Protein AF-R1CDK2-F1 (afdb_monomer_lite)

Organism: NCBI:txid1304284

Radius of gyration: 12.0 Å; chains: 1; bounding box: 30×23×26 Å

InterPro domains:
  IPR036388 Winged helix-like DNA-binding domain superfamily [G3DSA:1.10.10.10] (16-63)

Sequence (64 aa):
MNDNLYFIKIKSKKGLKNISRRQINKMIELQKSGLSYDEIGKLYKVDGNTVYKTIKDYKEGKYE

Secondary structure (DSSP, 8-state):
------------SS--TT--HHHHHHHHHHHHTT--HHHHHHHHTS-HHHHHHHHHHHHTTTT-

Structure (mmCIF, N/CA/C/O backbone):
data_AF-R1CDK2-F1
#
_entry.id   AF-R1CDK2-F1
#
loop_
_atom_site.group_PDB
_atom_site.id
_atom_site.type_symbol
_atom_site.label_atom_id
_atom_site.label_alt_id
_atom_site.label_comp_id
_atom_site.label_asym_id
_atom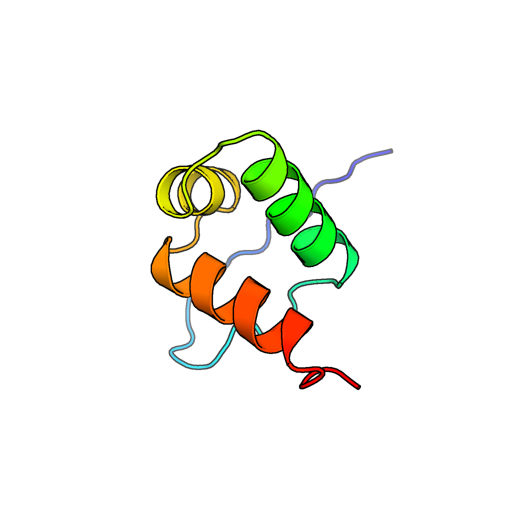_site.label_entity_id
_atom_site.label_seq_id
_atom_site.pdbx_PDB_ins_code
_atom_site.Cartn_x
_atom_site.Cartn_y
_atom_site.Cartn_z
_atom_site.occupancy
_atom_site.B_iso_or_equiv
_atom_site.auth_seq_id
_atom_site.auth_comp_id
_atom_site.auth_asym_id
_atom_site.auth_atom_id
_atom_site.pdbx_PDB_model_num
ATOM 1 N N . MET A 1 1 ? -14.334 8.521 -17.241 1.00 37.75 1 MET A N 1
ATOM 2 C CA . MET A 1 1 ? -13.392 8.212 -16.146 1.00 37.75 1 MET A CA 1
ATOM 3 C C . MET A 1 1 ? -13.529 6.729 -15.847 1.00 37.75 1 MET A C 1
ATOM 5 O O . MET A 1 1 ? -14.485 6.352 -15.196 1.00 37.75 1 MET A O 1
ATOM 9 N N . ASN A 1 2 ? -12.674 5.886 -16.422 1.00 38.22 2 ASN A N 1
ATOM 10 C CA . ASN A 1 2 ? -12.685 4.443 -16.171 1.00 38.22 2 ASN A CA 1
ATOM 11 C C . ASN A 1 2 ? -11.241 4.020 -15.904 1.00 38.22 2 ASN A C 1
ATOM 13 O O . ASN A 1 2 ? -10.516 3.634 -16.817 1.00 38.22 2 ASN A O 1
ATOM 17 N N . ASP A 1 3 ? -10.831 4.161 -14.644 1.00 43.84 3 ASP A N 1
ATOM 18 C CA . ASP A 1 3 ? -9.568 3.661 -14.098 1.00 43.84 3 ASP A CA 1
ATOM 19 C C . ASP A 1 3 ? -9.645 2.126 -14.019 1.00 43.84 3 ASP A C 1
ATOM 21 O O . ASP A 1 3 ? -9.832 1.519 -12.968 1.00 43.84 3 ASP A O 1
ATOM 25 N N . ASN A 1 4 ? -9.590 1.485 -15.184 1.00 46.22 4 ASN A N 1
ATOM 26 C CA . ASN A 1 4 ? -9.609 0.037 -15.331 1.00 46.22 4 ASN A CA 1
ATOM 27 C C . ASN A 1 4 ? -8.201 -0.438 -15.701 1.00 46.22 4 ASN A C 1
ATOM 29 O O . ASN A 1 4 ? -7.954 -0.927 -16.799 1.00 46.22 4 ASN A O 1
ATOM 33 N N . LEU A 1 5 ? -7.246 -0.234 -14.789 1.00 42.31 5 LEU A N 1
ATOM 34 C CA . LEU A 1 5 ? -5.876 -0.722 -14.952 1.00 42.31 5 LEU A CA 1
ATOM 35 C C . LEU A 1 5 ? -5.649 -1.990 -14.116 1.00 42.31 5 LEU A C 1
ATOM 37 O O . LEU A 1 5 ? -4.761 -2.066 -13.272 1.00 42.31 5 LEU A O 1
ATOM 41 N N . TYR A 1 6 ? -6.469 -3.010 -14.372 1.00 45.94 6 TYR A N 1
ATOM 42 C CA . TYR A 1 6 ? -6.205 -4.389 -13.969 1.00 45.94 6 TYR A CA 1
ATOM 43 C C . TYR A 1 6 ? -5.356 -5.079 -15.040 1.00 45.94 6 TYR A C 1
ATOM 45 O O . TYR A 1 6 ? -5.871 -5.826 -15.865 1.00 45.94 6 TYR A O 1
ATOM 53 N N . PHE A 1 7 ? -4.039 -4.885 -15.016 1.00 44.16 7 PHE A N 1
ATOM 54 C CA . PHE A 1 7 ? -3.140 -5.766 -15.765 1.00 44.16 7 PHE A CA 1
ATOM 55 C C . PHE A 1 7 ? -2.017 -6.271 -14.872 1.00 44.16 7 PHE A C 1
ATOM 57 O O . PHE A 1 7 ? -0.869 -5.855 -14.978 1.00 44.16 7 PHE A O 1
ATOM 64 N N . ILE A 1 8 ? -2.354 -7.245 -14.026 1.00 44.19 8 ILE A N 1
ATOM 65 C CA . ILE A 1 8 ? -1.363 -8.197 -13.522 1.00 44.19 8 ILE A CA 1
ATOM 66 C C . ILE A 1 8 ? -1.647 -9.542 -14.188 1.00 44.19 8 ILE A C 1
ATOM 68 O O . ILE A 1 8 ? -2.179 -10.477 -13.594 1.00 44.19 8 ILE A O 1
ATOM 72 N N . LYS A 1 9 ? -1.311 -9.623 -15.480 1.00 32.97 9 LYS A N 1
ATOM 73 C CA . LYS A 1 9 ? -1.096 -10.909 -16.141 1.00 32.97 9 LYS A CA 1
ATOM 74 C C . LYS A 1 9 ? 0.270 -11.394 -15.655 1.00 32.97 9 LYS A C 1
ATOM 76 O O . LYS A 1 9 ? 1.318 -10.924 -16.084 1.00 32.97 9 LYS A O 1
ATOM 81 N N . ILE A 1 10 ? 0.224 -12.247 -14.644 1.00 60.72 10 ILE A N 1
ATOM 82 C CA . ILE A 1 10 ? 1.371 -12.805 -13.933 1.00 60.72 10 ILE A CA 1
ATOM 83 C C . ILE A 1 10 ? 2.225 -13.612 -14.924 1.00 60.72 10 ILE A C 1
ATOM 85 O O . ILE A 1 10 ? 1.691 -14.513 -15.563 1.00 60.72 10 ILE A O 1
ATOM 89 N N . LYS A 1 11 ? 3.524 -13.293 -15.049 1.00 36.94 11 LYS A N 1
ATOM 90 C CA . LYS A 1 11 ? 4.658 -14.221 -15.287 1.00 36.94 11 LYS A CA 1
ATOM 91 C C . LYS A 1 11 ? 5.958 -13.423 -15.483 1.00 36.94 11 LYS A C 1
ATOM 93 O O . LYS A 1 11 ? 6.406 -13.227 -16.604 1.00 36.94 11 LYS A O 1
ATOM 98 N N . SER A 1 12 ? 6.607 -12.987 -14.401 1.00 39.03 12 SER A N 1
ATOM 99 C CA . SER A 1 12 ? 8.070 -12.836 -14.423 1.00 39.03 12 SER A CA 1
ATOM 100 C C . SER A 1 12 ? 8.655 -12.742 -13.017 1.00 39.03 12 SER A C 1
ATOM 102 O O . SER A 1 12 ? 8.273 -11.880 -12.233 1.00 39.03 12 SER A O 1
ATOM 104 N N . LYS A 1 13 ? 9.651 -13.586 -12.727 1.00 46.97 13 LYS A N 1
ATOM 105 C CA . LYS A 1 13 ? 10.533 -13.538 -11.542 1.00 46.97 13 LYS A CA 1
ATOM 106 C C . LYS A 1 13 ? 11.445 -12.288 -11.505 1.00 46.97 13 LYS A C 1
ATOM 108 O O . LYS A 1 13 ? 12.470 -12.293 -10.831 1.00 46.97 13 LYS A O 1
ATOM 113 N N . LYS A 1 14 ? 11.124 -11.213 -12.228 1.00 42.66 14 LYS A N 1
ATOM 114 C CA . LYS A 1 14 ? 11.941 -9.996 -12.316 1.00 42.66 14 LYS A CA 1
ATOM 115 C C . LYS A 1 14 ? 11.071 -8.754 -12.193 1.00 42.66 14 LYS A C 1
ATOM 117 O O . LYS A 1 14 ? 10.557 -8.284 -13.197 1.00 42.66 14 LYS A O 1
ATOM 122 N N . GLY A 1 15 ? 10.998 -8.241 -10.964 1.00 45.16 15 GLY A N 1
ATOM 123 C CA . GLY A 1 15 ? 10.744 -6.838 -10.642 1.00 45.16 15 GLY A CA 1
ATOM 124 C C . GLY A 1 15 ? 9.362 -6.301 -11.008 1.00 45.16 15 GLY A C 1
ATOM 125 O O . GLY A 1 15 ? 8.870 -6.452 -12.120 1.00 45.16 15 GLY A O 1
ATOM 126 N N . LEU A 1 16 ? 8.762 -5.570 -1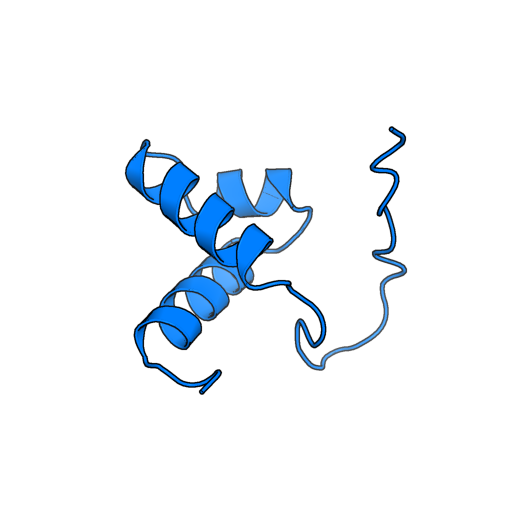0.077 1.00 54.66 16 LEU A N 1
ATOM 127 C CA . LEU A 1 16 ? 7.707 -4.603 -10.364 1.00 54.66 16 LEU A CA 1
ATOM 128 C C . LEU A 1 16 ? 8.256 -3.511 -11.299 1.00 54.66 16 LEU A C 1
ATOM 130 O O . LEU A 1 16 ? 8.572 -2.412 -10.865 1.00 54.66 16 LEU A O 1
ATOM 134 N N . LYS A 1 17 ? 8.431 -3.810 -12.589 1.00 52.50 17 LYS A N 1
ATOM 135 C CA . LYS A 1 17 ? 9.071 -2.891 -13.542 1.00 52.50 17 LYS A CA 1
ATOM 136 C C . LYS A 1 17 ? 8.166 -1.712 -13.937 1.00 52.50 17 LYS A C 1
ATOM 138 O O . LYS A 1 17 ? 8.615 -0.841 -14.661 1.00 52.50 17 LYS A O 1
ATOM 143 N N . ASN A 1 18 ? 6.916 -1.679 -13.463 1.00 57.44 18 ASN A N 1
ATOM 144 C CA . ASN A 1 18 ? 5.918 -0.661 -13.806 1.00 57.44 18 ASN A CA 1
ATOM 145 C C . ASN A 1 18 ? 4.989 -0.313 -12.625 1.00 57.44 18 ASN A C 1
ATOM 147 O O . ASN A 1 18 ? 3.779 -0.195 -12.805 1.00 57.44 18 ASN A O 1
ATOM 151 N N . ILE A 1 19 ? 5.515 -0.174 -11.404 1.00 68.75 19 ILE A N 1
ATOM 152 C CA . ILE A 1 19 ? 4.761 0.534 -10.359 1.00 68.75 19 ILE A CA 1
ATOM 153 C C . ILE A 1 19 ? 4.963 2.037 -10.568 1.00 68.75 19 ILE A C 1
ATOM 155 O O . ILE A 1 19 ? 6.089 2.529 -10.601 1.00 68.75 19 ILE A O 1
ATOM 159 N N . SER A 1 20 ? 3.864 2.775 -10.730 1.00 76.44 20 SER A N 1
ATOM 160 C CA . SER A 1 20 ? 3.923 4.232 -10.867 1.00 76.44 20 SER A CA 1
ATOM 161 C C . SER A 1 20 ? 4.282 4.881 -9.529 1.00 76.44 20 SER A C 1
ATOM 163 O O . SER A 1 20 ? 3.792 4.448 -8.483 1.00 76.44 20 SER A O 1
ATOM 165 N N . ARG A 1 21 ? 5.041 5.989 -9.550 1.00 77.31 21 ARG A N 1
ATOM 166 C CA . ARG A 1 21 ? 5.329 6.806 -8.350 1.00 77.31 21 ARG A CA 1
ATOM 167 C C . ARG A 1 21 ? 4.055 7.157 -7.571 1.00 77.31 21 ARG A C 1
ATOM 169 O O . ARG A 1 21 ? 4.059 7.180 -6.345 1.00 77.31 21 ARG A O 1
ATOM 176 N N . ARG A 1 22 ? 2.930 7.346 -8.274 1.00 79.50 22 ARG A N 1
ATOM 177 C CA . ARG A 1 22 ? 1.621 7.623 -7.664 1.00 79.50 22 ARG A CA 1
ATOM 178 C C . ARG A 1 22 ? 1.096 6.451 -6.827 1.00 79.50 22 ARG A C 1
ATOM 180 O O . ARG A 1 22 ? 0.508 6.677 -5.775 1.00 79.50 22 ARG A O 1
ATOM 187 N N . GLN A 1 23 ? 1.333 5.212 -7.261 1.00 82.38 23 GLN A N 1
ATOM 188 C CA . GLN A 1 23 ? 0.975 4.019 -6.490 1.00 82.38 23 GLN A CA 1
ATOM 189 C C . GLN A 1 23 ? 1.892 3.844 -5.279 1.00 82.38 23 GLN A C 1
ATOM 191 O O . GLN A 1 23 ? 1.393 3.539 -4.201 1.00 82.38 23 GLN A O 1
ATOM 196 N N . ILE A 1 24 ? 3.198 4.105 -5.421 1.00 83.38 24 ILE A N 1
ATOM 197 C CA . ILE A 1 24 ? 4.137 4.053 -4.287 1.00 83.38 24 ILE A CA 1
ATOM 198 C C . ILE A 1 24 ? 3.741 5.072 -3.219 1.00 83.38 24 ILE A C 1
ATOM 200 O O . ILE A 1 24 ? 3.633 4.715 -2.049 1.00 83.38 24 ILE A O 1
ATOM 204 N N . ASN A 1 25 ? 3.452 6.315 -3.615 1.00 86.88 25 ASN A N 1
ATOM 205 C CA . ASN A 1 25 ? 2.986 7.341 -2.680 1.00 86.88 25 ASN A CA 1
ATOM 206 C C . ASN A 1 25 ? 1.719 6.893 -1.947 1.00 86.88 25 ASN A C 1
ATOM 208 O O . ASN A 1 25 ? 1.661 6.992 -0.727 1.00 86.88 25 ASN A O 1
ATOM 212 N N . LYS A 1 26 ? 0.761 6.290 -2.657 1.00 89.06 26 LYS A N 1
ATOM 213 C CA . LYS A 1 26 ? -0.460 5.772 -2.038 1.00 89.06 26 LYS A CA 1
ATOM 214 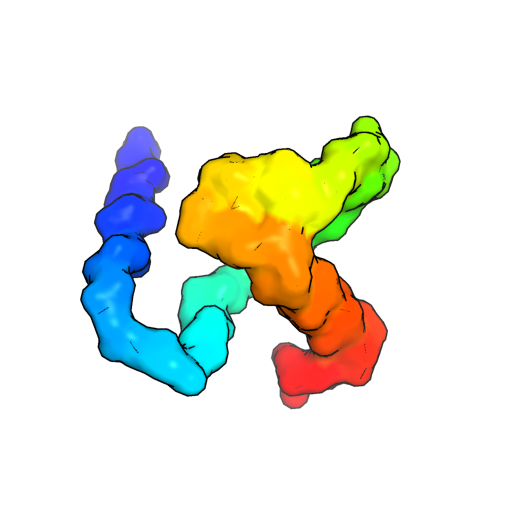C C . LYS A 1 26 ? -0.187 4.620 -1.059 1.00 89.06 26 LYS A C 1
ATOM 216 O O . LYS A 1 26 ? -0.824 4.547 -0.015 1.00 89.06 26 LYS A O 1
ATOM 221 N N . MET A 1 27 ? 0.777 3.741 -1.347 1.00 87.94 27 MET A N 1
ATOM 222 C CA . MET A 1 27 ? 1.227 2.708 -0.399 1.00 87.94 27 MET A CA 1
ATOM 223 C C . MET A 1 27 ? 1.867 3.324 0.856 1.00 87.94 27 MET A C 1
ATOM 225 O O . MET A 1 27 ? 1.618 2.849 1.960 1.00 87.94 27 MET A O 1
ATOM 229 N N . ILE A 1 28 ? 2.651 4.397 0.703 1.00 88.81 28 ILE A N 1
ATOM 230 C CA . ILE A 1 28 ? 3.249 5.139 1.824 1.00 88.81 28 ILE A CA 1
ATOM 231 C C . ILE A 1 28 ? 2.166 5.822 2.669 1.00 88.81 28 ILE A C 1
ATOM 233 O O . ILE A 1 28 ? 2.257 5.813 3.894 1.00 88.81 28 ILE A O 1
ATOM 237 N N . GLU A 1 29 ? 1.136 6.397 2.048 1.00 91.62 29 GLU A N 1
ATOM 238 C CA . GLU A 1 29 ? 0.002 6.992 2.764 1.00 91.62 29 GLU A CA 1
ATOM 239 C C . GLU A 1 29 ? -0.765 5.944 3.575 1.00 91.62 29 GLU A C 1
ATOM 241 O O . GLU A 1 29 ? -0.990 6.147 4.763 1.00 91.62 29 GLU A O 1
ATOM 246 N N . LEU A 1 30 ? -1.075 4.788 2.979 1.00 90.12 30 LEU A N 1
ATOM 247 C CA . LEU A 1 30 ? -1.742 3.685 3.682 1.00 90.12 30 LEU A CA 1
ATOM 248 C C . LEU A 1 30 ? -0.904 3.163 4.856 1.00 90.12 30 LEU A C 1
ATOM 250 O O . LEU A 1 30 ? -1.441 2.908 5.932 1.00 90.12 30 LEU A O 1
ATOM 254 N N . GLN A 1 31 ? 0.416 3.063 4.677 1.00 90.00 31 GLN A N 1
ATOM 255 C CA . GLN A 1 31 ? 1.335 2.717 5.760 1.00 90.00 31 GLN A CA 1
ATOM 256 C C . GLN A 1 31 ? 1.281 3.755 6.893 1.00 90.00 31 GLN A C 1
ATOM 258 O O . GLN A 1 31 ? 1.223 3.389 8.065 1.00 90.00 31 GLN A O 1
ATOM 263 N N . LYS A 1 32 ? 1.273 5.054 6.563 1.00 89.50 32 LYS A N 1
ATOM 264 C CA . LYS A 1 32 ? 1.147 6.140 7.549 1.00 89.50 32 LYS A CA 1
ATOM 265 C C . LYS A 1 32 ? -0.204 6.131 8.266 1.00 89.50 32 LYS A C 1
ATOM 267 O O . LYS A 1 32 ? -0.256 6.512 9.429 1.00 89.50 32 LYS A O 1
ATOM 272 N N . SER A 1 33 ? -1.267 5.667 7.609 1.00 91.19 33 SER A N 1
ATOM 273 C CA . SER A 1 33 ? -2.581 5.445 8.225 1.00 91.19 33 SER A CA 1
ATOM 274 C C . SER A 1 33 ? -2.630 4.231 9.162 1.00 91.19 33 SER A C 1
ATOM 276 O O . SER A 1 33 ? -3.668 3.988 9.768 1.00 91.19 33 SER A O 1
ATOM 278 N N . GLY A 1 34 ? -1.534 3.477 9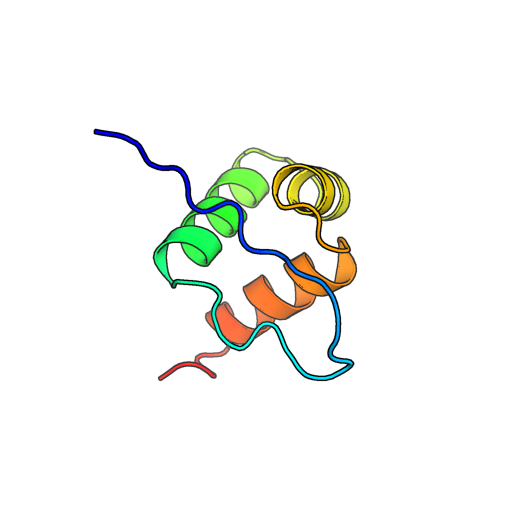.303 1.00 93.25 34 GLY A N 1
ATOM 279 C CA . GLY A 1 34 ? -1.428 2.346 10.226 1.00 93.25 34 GLY A CA 1
ATOM 280 C C . GLY A 1 34 ? -1.703 0.978 9.600 1.00 93.25 34 GLY A C 1
ATOM 281 O O . GLY A 1 34 ? -1.703 -0.015 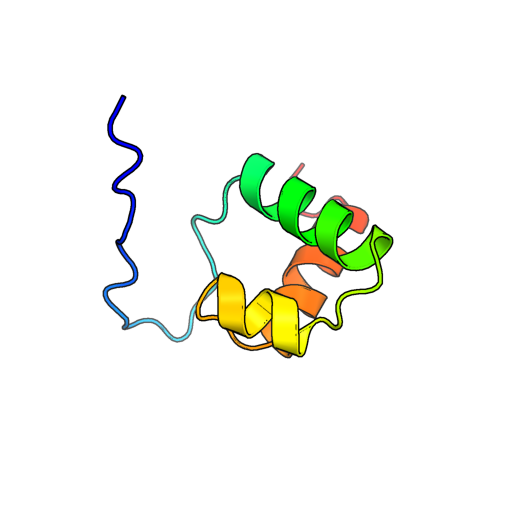10.324 1.00 93.25 34 GLY A O 1
ATOM 282 N N . LEU A 1 35 ? -1.904 0.887 8.279 1.00 91.62 35 LEU A N 1
ATOM 283 C CA . LEU A 1 35 ? -2.047 -0.413 7.622 1.00 91.62 35 LEU A CA 1
ATOM 284 C C . LEU A 1 35 ? -0.704 -1.149 7.588 1.00 91.62 35 LEU A C 1
ATOM 286 O O . LEU A 1 35 ? 0.350 -0.575 7.295 1.00 91.62 35 LEU A O 1
ATOM 290 N N . SER A 1 36 ? -0.758 -2.459 7.819 1.00 91.38 36 SER A N 1
ATOM 291 C CA . SER A 1 36 ? 0.409 -3.331 7.679 1.00 91.38 36 SER A CA 1
ATOM 292 C C . SER A 1 36 ? 0.757 -3.572 6.210 1.00 91.38 36 SER A C 1
ATOM 294 O O . SER A 1 36 ? -0.112 -3.582 5.340 1.00 91.38 36 SER A O 1
ATOM 296 N N . TYR A 1 37 ? 2.032 -3.845 5.923 1.00 89.50 37 TYR A N 1
ATOM 297 C CA . TYR A 1 37 ? 2.490 -4.124 4.555 1.00 89.50 37 TYR A CA 1
ATOM 298 C C . TYR A 1 37 ? 1.773 -5.312 3.905 1.00 89.50 37 TYR A C 1
ATOM 300 O O . TYR A 1 37 ? 1.587 -5.305 2.694 1.00 89.50 37 TYR A O 1
ATOM 308 N N . ASP A 1 38 ? 1.352 -6.306 4.692 1.00 89.62 38 ASP A N 1
ATOM 309 C CA . ASP A 1 38 ? 0.551 -7.439 4.215 1.00 89.62 38 ASP A CA 1
ATOM 310 C C . ASP A 1 38 ? -0.841 -7.000 3.733 1.00 89.62 38 ASP A C 1
ATOM 312 O O . ASP A 1 38 ? -1.281 -7.388 2.654 1.00 89.62 38 ASP A O 1
ATOM 316 N N . GLU A 1 39 ? -1.504 -6.112 4.477 1.00 88.75 39 GLU A N 1
ATOM 317 C CA . GLU A 1 39 ? -2.811 -5.568 4.093 1.00 88.75 39 GLU A CA 1
ATOM 318 C C . GLU A 1 39 ? -2.711 -4.687 2.852 1.00 88.75 39 GLU A C 1
ATOM 320 O O . GLU A 1 39 ? -3.502 -4.816 1.916 1.00 88.75 39 GLU A O 1
ATOM 325 N N . ILE A 1 40 ? -1.680 -3.843 2.795 1.00 89.56 40 ILE A N 1
ATOM 326 C CA . ILE A 1 40 ? -1.366 -3.059 1.600 1.00 89.56 40 ILE A CA 1
ATOM 327 C C . ILE A 1 40 ? -1.067 -4.012 0.435 1.00 89.56 40 ILE A C 1
ATOM 329 O O . ILE A 1 40 ? -1.567 -3.817 -0.667 1.00 89.56 40 ILE A O 1
ATOM 333 N N . GLY A 1 41 ? -0.323 -5.091 0.667 1.00 86.94 41 GLY A N 1
ATOM 334 C CA . GLY A 1 41 ? -0.050 -6.115 -0.336 1.00 86.94 41 GLY A CA 1
ATOM 335 C C . GLY A 1 41 ? -1.331 -6.722 -0.901 1.00 86.94 41 GLY A C 1
ATOM 336 O O . GLY A 1 41 ? -1.525 -6.728 -2.117 1.00 86.94 41 GLY A O 1
ATOM 337 N N . LYS A 1 42 ? -2.263 -7.121 -0.031 1.00 87.00 42 LYS A N 1
ATOM 338 C CA . LYS A 1 42 ? -3.578 -7.650 -0.419 1.00 87.00 42 LYS A CA 1
ATOM 339 C C . LYS A 1 42 ? -4.370 -6.667 -1.283 1.00 87.00 42 LYS A C 1
ATOM 341 O O . LYS A 1 42 ? -4.904 -7.080 -2.313 1.00 87.00 42 LYS A O 1
ATOM 346 N N . LEU A 1 43 ? -4.387 -5.376 -0.935 1.00 84.88 43 LEU A N 1
ATOM 347 C CA . LEU A 1 43 ? -5.071 -4.332 -1.717 1.00 84.88 43 LEU A CA 1
ATOM 348 C C . LEU A 1 43 ? -4.524 -4.210 -3.145 1.00 84.88 43 LEU A C 1
ATOM 350 O O . LEU A 1 43 ? -5.283 -3.996 -4.088 1.00 84.88 43 LEU A O 1
ATOM 354 N N . TYR A 1 44 ? -3.212 -4.377 -3.310 1.00 82.62 44 TYR A N 1
ATOM 355 C CA . TYR A 1 44 ? -2.536 -4.277 -4.605 1.00 82.62 44 TYR A CA 1
ATOM 356 C C . TYR A 1 44 ? -2.253 -5.645 -5.250 1.00 82.62 44 TYR A C 1
ATOM 358 O O . TYR A 1 44 ? -1.615 -5.700 -6.300 1.00 82.62 44 TYR A O 1
ATOM 366 N N . LYS A 1 45 ? -2.749 -6.743 -4.659 1.00 81.81 45 LYS A N 1
ATOM 367 C CA . LYS A 1 45 ? -2.492 -8.137 -5.070 1.00 81.81 45 LYS A CA 1
ATOM 368 C C . LYS A 1 45 ? -1.000 -8.459 -5.232 1.00 81.81 45 LYS A C 1
ATOM 370 O O . LYS A 1 45 ? -0.596 -9.153 -6.165 1.00 81.81 45 LYS A O 1
ATOM 375 N N . VAL A 1 46 ? -0.183 -7.949 -4.318 1.00 82.88 46 VAL A N 1
ATOM 376 C CA . VAL A 1 46 ? 1.258 -8.203 -4.231 1.00 82.88 46 VAL A CA 1
ATOM 377 C C . VAL A 1 46 ? 1.619 -8.713 -2.841 1.00 82.88 46 VAL A C 1
ATOM 379 O O . VAL A 1 46 ? 0.872 -8.547 -1.883 1.00 82.88 46 VAL A O 1
ATOM 382 N N . ASP A 1 47 ? 2.784 -9.336 -2.729 1.00 86.31 47 ASP A N 1
ATOM 383 C CA . ASP A 1 47 ? 3.282 -9.809 -1.442 1.00 86.31 47 ASP A CA 1
ATOM 384 C C . ASP A 1 47 ? 3.673 -8.631 -0.526 1.00 86.31 47 ASP A C 1
ATOM 386 O O . ASP A 1 47 ? 4.232 -7.634 -0.994 1.00 86.31 47 ASP A O 1
ATOM 390 N N . GLY A 1 48 ? 3.428 -8.738 0.782 1.00 84.56 48 GLY A N 1
ATOM 391 C CA . GLY A 1 48 ? 3.786 -7.686 1.739 1.00 84.56 48 GLY A CA 1
ATOM 392 C C . GLY A 1 48 ? 5.289 -7.374 1.764 1.00 84.56 48 GLY A C 1
ATOM 393 O O . GLY A 1 48 ? 5.681 -6.211 1.881 1.00 84.56 48 GLY A O 1
ATOM 394 N N . ASN A 1 49 ? 6.148 -8.373 1.540 1.00 88.00 49 ASN A N 1
ATOM 395 C CA . ASN A 1 49 ? 7.591 -8.173 1.386 1.00 88.00 49 ASN A CA 1
ATOM 396 C C . ASN A 1 49 ? 7.914 -7.359 0.127 1.00 88.00 49 ASN A C 1
ATOM 398 O O . ASN A 1 49 ? 8.851 -6.560 0.101 1.00 88.00 49 ASN A O 1
ATOM 402 N N . THR A 1 50 ? 7.113 -7.535 -0.924 1.00 85.56 50 THR A N 1
ATOM 403 C CA . THR A 1 50 ? 7.231 -6.743 -2.147 1.00 85.56 50 THR A CA 1
ATOM 404 C C . THR A 1 50 ? 6.893 -5.277 -1.867 1.00 85.56 50 THR A C 1
ATOM 406 O O . THR A 1 50 ? 7.681 -4.408 -2.231 1.00 85.56 50 THR A O 1
ATOM 409 N N . VAL A 1 51 ? 5.801 -4.998 -1.145 1.00 86.94 51 VAL A N 1
ATOM 410 C CA . VAL A 1 51 ? 5.432 -3.632 -0.720 1.00 86.94 51 VAL A CA 1
ATOM 411 C C . VAL A 1 51 ? 6.539 -2.997 0.118 1.00 86.94 51 VAL A C 1
ATOM 413 O O . VAL A 1 51 ? 6.950 -1.869 -0.156 1.00 86.94 51 VAL A O 1
ATOM 416 N N . TYR A 1 52 ? 7.063 -3.729 1.104 1.00 89.31 52 TYR A N 1
ATOM 417 C CA . TYR A 1 52 ? 8.158 -3.259 1.949 1.00 89.31 52 TYR A CA 1
ATOM 418 C C . TYR A 1 52 ? 9.388 -2.874 1.120 1.00 89.31 52 TYR A C 1
ATOM 420 O O . TYR A 1 52 ? 9.905 -1.763 1.263 1.00 89.31 52 TYR A O 1
ATOM 428 N N . LYS A 1 53 ? 9.833 -3.760 0.216 1.00 86.69 53 LYS A N 1
ATOM 429 C CA . LYS A 1 53 ? 10.975 -3.479 -0.662 1.00 86.69 53 LYS A CA 1
ATOM 430 C C . LYS A 1 53 ? 10.707 -2.267 -1.543 1.00 86.69 53 LYS A C 1
ATOM 432 O O . LYS A 1 53 ? 11.576 -1.414 -1.626 1.00 86.69 53 LYS A O 1
ATOM 437 N N . THR A 1 54 ? 9.523 -2.144 -2.139 1.00 84.44 54 THR A N 1
ATOM 438 C CA . THR A 1 54 ? 9.165 -0.995 -2.985 1.00 84.44 54 THR A CA 1
ATOM 439 C C . THR A 1 54 ? 9.194 0.326 -2.218 1.00 84.44 54 THR A C 1
ATOM 441 O O . THR A 1 54 ? 9.791 1.288 -2.694 1.00 84.44 54 THR A O 1
ATOM 444 N N . ILE A 1 55 ? 8.603 0.384 -1.021 1.00 85.38 55 ILE A N 1
ATOM 445 C CA . ILE A 1 55 ? 8.611 1.598 -0.189 1.00 85.38 55 ILE A CA 1
ATOM 446 C C . ILE A 1 55 ? 10.039 1.951 0.244 1.00 85.38 55 ILE A C 1
ATOM 448 O O . ILE A 1 55 ? 10.419 3.122 0.212 1.00 85.38 55 ILE A O 1
ATOM 452 N N . LYS A 1 56 ? 10.834 0.952 0.646 1.00 86.38 56 LYS A N 1
ATOM 453 C CA . LYS A 1 56 ? 12.229 1.153 1.055 1.00 86.38 56 LYS A CA 1
ATOM 454 C C . LYS A 1 56 ? 13.077 1.694 -0.096 1.00 8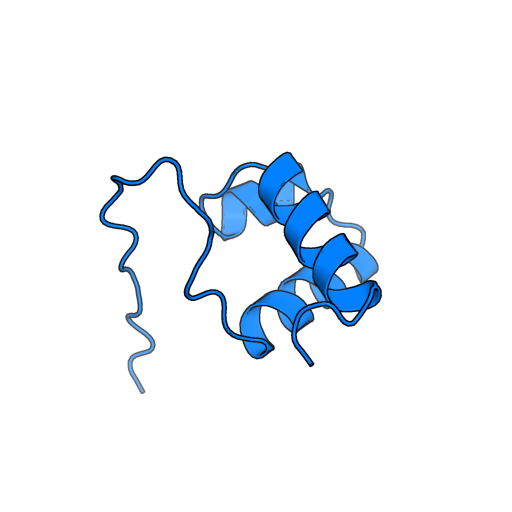6.38 56 LYS A C 1
ATOM 456 O O . LYS A 1 56 ? 13.750 2.700 0.072 1.00 86.38 56 LYS A O 1
ATOM 461 N N . ASP A 1 57 ? 12.999 1.059 -1.258 1.00 82.94 57 ASP A N 1
ATOM 462 C CA . ASP A 1 57 ? 13.783 1.396 -2.449 1.00 82.94 57 ASP A CA 1
ATOM 463 C C . ASP A 1 57 ? 13.439 2.804 -2.978 1.00 82.94 57 ASP A C 1
ATOM 465 O O . ASP A 1 57 ? 14.323 3.551 -3.390 1.00 82.94 57 ASP A O 1
ATOM 469 N N . TYR A 1 58 ? 12.169 3.214 -2.858 1.00 82.56 58 TYR A N 1
ATOM 470 C CA . TYR A 1 58 ? 11.723 4.578 -3.157 1.00 82.56 58 TYR A CA 1
ATOM 471 C C . TYR A 1 58 ? 12.260 5.624 -2.170 1.00 82.56 58 TYR A C 1
ATOM 473 O O . TYR A 1 58 ? 12.653 6.707 -2.590 1.00 82.56 58 TYR A O 1
ATOM 481 N N . LYS A 1 59 ? 12.316 5.311 -0.867 1.00 77.94 59 LYS A N 1
ATOM 482 C CA . LYS A 1 59 ? 12.923 6.204 0.141 1.00 77.94 59 LYS A CA 1
ATOM 483 C C . LYS A 1 59 ? 14.441 6.327 -0.008 1.00 77.94 59 LYS A C 1
ATOM 485 O O . LYS A 1 59 ? 14.988 7.357 0.360 1.00 77.94 59 LYS A O 1
ATOM 490 N N . GLU A 1 60 ? 15.104 5.294 -0.524 1.00 80.50 60 GLU A N 1
ATOM 491 C CA . GLU A 1 60 ? 16.550 5.285 -0.784 1.00 80.50 60 GLU A CA 1
ATOM 492 C C . GLU A 1 60 ? 16.949 6.001 -2.091 1.00 80.50 60 GLU A C 1
ATOM 494 O O . GLU A 1 60 ? 18.129 6.010 -2.423 1.00 80.50 60 GLU A O 1
ATOM 499 N N . GLY A 1 61 ? 16.007 6.584 -2.846 1.00 67.44 61 GLY A N 1
ATOM 500 C CA . GLY A 1 61 ? 16.322 7.354 -4.060 1.00 67.44 61 GLY A CA 1
ATOM 501 C C . GLY A 1 61 ? 16.724 6.506 -5.274 1.00 67.44 61 GLY A C 1
ATOM 502 O O . GLY A 1 61 ? 17.201 7.027 -6.272 1.00 67.44 61 GLY A O 1
ATOM 503 N N . LYS A 1 62 ? 16.501 5.185 -5.258 1.00 56.94 62 LYS A N 1
ATOM 504 C CA . LYS A 1 62 ? 16.914 4.284 -6.358 1.00 56.94 62 LYS A CA 1
ATOM 505 C C . LYS A 1 62 ? 16.112 4.415 -7.662 1.00 56.94 62 LYS A C 1
ATOM 507 O O . LYS A 1 62 ? 16.397 3.700 -8.620 1.00 56.94 62 LYS A O 1
ATOM 512 N N . TYR A 1 63 ? 15.116 5.300 -7.703 1.00 54.22 63 TYR A N 1
ATOM 513 C CA . TYR A 1 63 ? 14.315 5.615 -8.897 1.00 54.22 63 TYR A CA 1
ATOM 514 C C . TYR A 1 63 ? 14.510 7.068 -9.379 1.00 54.22 63 TYR A C 1
ATOM 516 O O . TYR A 1 63 ? 13.611 7.615 -10.040 1.00 54.22 63 TYR A O 1
ATOM 524 N N . GLU A 1 64 ? 15.632 7.690 -9.001 1.00 47.69 64 GLU A N 1
ATOM 525 C CA . GLU A 1 64 ? 16.152 8.936 -9.586 1.00 47.69 64 GLU A CA 1
ATOM 526 C C . GLU A 1 64 ? 16.943 8.675 -10.873 1.00 47.69 64 GLU A C 1
ATOM 528 O O . GLU A 1 64 ? 17.697 7.675 -10.927 1.00 47.69 64 GLU A O 1
#

pLDDT: mean 72.47, std 19.36, range [32.97, 93.25]

Foldseek 3Di:
DDPPPPDPPDDDPDDPPDDDPVLLVVLVVVVVVVDQLCVSCVVVVHHSVNNVCSNVCVVVVVVD